Protein AF-A0A9E2Y616-F1 (afdb_monomer_lite)

Foldseek 3Di:
DLPAPCVPPPQADQPKDWDPQCVQAVVVLVVQLVVVVVVVDDSVRSLVVSVVDPGHARDPPTKIWGQDQPGQRHPPCGDDWTKMKDKHFLVCCPPNNVVVVAPPPPDQWHWPPPDPCPPHRTTIIIGGDQHGPVRDGIDDD

pLDDT: mean 90.79, std 7.8, range [63.28, 98.44]

Secondary structure (DSSP, 8-state):
--SSTTTT-TT-B---EE-HHHHHTHHHHHHHHHHHHHTT--HHHHHHHHHTS-PPPPPTT-EEEE--TT-B--TTT-----EEEEEEEGGGGGGGGGGGTTT-TT---EE--SS---S-SEEEEEEE-SB-TTSPBPPP-

Radius of gyration: 15.31 Å; chains: 1; bounding box: 39×31×43 Å

Sequence (141 aa):
PFDQVDFWSTKLRAPICYNAPASRTVLQYTLRRTQLALAGLSRTQILTRIRAMSLPTPEPGSMSYMLSKKQNLGEGAGSWMPHVMFHLPKSYGAGNGAIWGADLAGSPIVFDNTHHLVPEPQTILMVPVSKWSDGSPAPTM

Structure (mmCIF, N/CA/C/O backbone):
data_AF-A0A9E2Y616-F1
#
_entry.id   AF-A0A9E2Y616-F1
#
loop_
_atom_site.group_PDB
_atom_site.id
_atom_site.type_symbol
_atom_site.label_atom_id
_atom_site.label_alt_id
_atom_site.label_comp_id
_atom_site.label_asym_id
_atom_site.label_entity_id
_atom_site.label_seq_id
_atom_site.pdbx_PDB_ins_code
_atom_site.Cartn_x
_atom_site.Cartn_y
_atom_site.Cartn_z
_atom_site.occupancy
_atom_site.B_iso_or_equiv
_atom_site.auth_seq_id
_atom_site.auth_comp_id
_atom_site.auth_asym_id
_atom_site.auth_atom_id
_atom_site.pdbx_PDB_model_num
ATOM 1 N N . PRO A 1 1 ? -2.020 7.436 5.271 1.00 66.81 1 PRO A N 1
ATOM 2 C CA . PRO A 1 1 ? -3.210 6.748 5.846 1.00 66.81 1 PRO A CA 1
ATOM 3 C C . PRO A 1 1 ? -3.696 7.222 7.225 1.00 66.81 1 PRO A C 1
ATOM 5 O O . PRO A 1 1 ? -4.841 6.950 7.537 1.00 66.81 1 PRO A O 1
ATOM 8 N N . PHE A 1 2 ? -2.895 7.893 8.057 1.00 75.50 2 PHE A N 1
ATOM 9 C CA . PHE A 1 2 ? -3.378 8.627 9.256 1.00 75.50 2 PHE A CA 1
ATOM 10 C C . PHE A 1 2 ? -2.667 9.975 9.440 1.00 75.50 2 PHE A C 1
ATOM 12 O O . PHE A 1 2 ? -3.126 10.835 10.177 1.00 75.50 2 PHE A O 1
ATOM 19 N N . ASP A 1 3 ? -1.542 10.133 8.773 1.00 72.62 3 ASP A N 1
ATOM 20 C CA . ASP A 1 3 ? -0.716 11.312 8.542 1.00 72.62 3 ASP A CA 1
ATOM 21 C C . ASP A 1 3 ? -1.240 12.211 7.410 1.00 72.62 3 ASP A C 1
ATOM 23 O O . ASP A 1 3 ? -1.026 13.417 7.441 1.00 72.62 3 ASP A O 1
ATOM 27 N N . GLN A 1 4 ? -1.972 11.645 6.446 1.00 76.06 4 GLN A N 1
ATOM 28 C CA . GLN A 1 4 ? -2.565 12.398 5.339 1.00 76.06 4 GLN A CA 1
ATOM 29 C C . GLN A 1 4 ? -3.498 13.505 5.839 1.00 76.06 4 GLN A C 1
ATOM 31 O O . GLN A 1 4 ? -4.320 13.290 6.738 1.00 76.06 4 GLN A O 1
ATOM 36 N N . VAL A 1 5 ? -3.384 14.694 5.246 1.00 80.44 5 VAL A N 1
ATOM 37 C CA . VAL A 1 5 ? -4.218 15.860 5.581 1.00 80.44 5 VAL A CA 1
ATOM 38 C C . VAL A 1 5 ? -5.694 15.531 5.349 1.00 80.44 5 VAL A C 1
ATOM 40 O O . VAL A 1 5 ? -6.533 15.766 6.216 1.00 80.44 5 VAL A O 1
ATOM 43 N N . ASP A 1 6 ? -5.984 14.840 4.253 1.00 82.50 6 ASP A N 1
ATOM 44 C CA . ASP A 1 6 ? -7.309 14.457 3.781 1.00 82.50 6 ASP A CA 1
ATOM 45 C C . ASP A 1 6 ? -7.738 13.044 4.222 1.00 82.50 6 ASP A C 1
ATOM 47 O O . ASP A 1 6 ? -8.491 12.362 3.524 1.00 82.50 6 ASP A O 1
ATOM 51 N N . PHE A 1 7 ? -7.301 12.588 5.404 1.00 82.88 7 PHE A N 1
ATOM 52 C CA . PHE A 1 7 ? -7.756 11.314 5.981 1.00 82.88 7 PHE A CA 1
ATOM 53 C C . PHE A 1 7 ? -9.277 11.171 5.920 1.00 82.88 7 PHE A C 1
ATOM 55 O O . PHE A 1 7 ? -10.013 12.020 6.424 1.00 82.88 7 PHE A O 1
ATOM 62 N N . TRP A 1 8 ? -9.724 10.037 5.381 1.00 83.75 8 TRP A N 1
ATOM 63 C CA . TRP A 1 8 ? -11.139 9.703 5.224 1.00 83.75 8 TRP A CA 1
ATOM 64 C C . TRP A 1 8 ? -11.926 10.654 4.301 1.00 83.75 8 TRP A C 1
ATOM 66 O O . TRP A 1 8 ? -13.156 10.654 4.295 1.00 83.75 8 TRP A O 1
ATOM 76 N N . SER A 1 9 ? -11.233 11.429 3.465 1.00 86.12 9 SER A N 1
ATOM 77 C CA . SER A 1 9 ? -11.848 12.180 2.374 1.00 86.12 9 SER A CA 1
ATOM 78 C C . SER A 1 9 ? -12.384 11.237 1.300 1.00 86.12 9 SER A C 1
ATOM 80 O O . SER A 1 9 ? -11.660 10.399 0.765 1.00 86.12 9 SER A O 1
ATOM 82 N N . THR A 1 10 ? -13.642 11.430 0.901 1.00 85.31 10 THR A N 1
ATOM 83 C CA . THR A 1 10 ? -14.262 10.697 -0.218 1.00 85.31 10 THR A CA 1
ATOM 84 C C . THR A 1 10 ? -13.703 11.101 -1.585 1.00 85.31 10 THR A C 1
ATOM 86 O O . THR A 1 10 ? -13.993 10.451 -2.590 1.00 85.31 10 THR A O 1
ATOM 89 N N . LYS A 1 11 ? -12.892 12.168 -1.648 1.00 87.00 11 LYS A N 1
ATOM 90 C CA . LYS A 1 11 ? -12.195 12.582 -2.873 1.00 87.00 11 LYS A CA 1
ATOM 91 C C . LYS A 1 11 ? -11.025 11.655 -3.203 1.00 87.00 11 LYS A C 1
ATOM 93 O O . LYS A 1 11 ? -10.705 11.511 -4.387 1.00 87.00 11 LYS A O 1
ATOM 98 N N . LEU A 1 12 ? -10.406 11.041 -2.191 1.00 87.94 12 LEU A N 1
ATOM 99 C CA . LEU A 1 12 ? -9.340 10.062 -2.372 1.00 87.94 12 LEU A CA 1
ATOM 100 C C . LEU A 1 12 ? -9.931 8.791 -2.994 1.00 87.94 12 LEU A C 1
ATOM 102 O O . LEU A 1 12 ? -10.871 8.189 -2.482 1.00 87.94 12 LEU A O 1
ATOM 106 N N . ARG A 1 13 ? -9.376 8.393 -4.137 1.00 88.94 13 ARG A N 1
ATOM 107 C CA . ARG A 1 13 ? -9.781 7.244 -4.950 1.00 88.94 13 ARG A CA 1
ATOM 108 C C . ARG A 1 13 ? -8.537 6.467 -5.369 1.00 88.94 13 ARG A C 1
ATOM 110 O O . ARG A 1 13 ? -8.052 6.618 -6.491 1.00 88.94 13 ARG A O 1
ATOM 117 N N . ALA A 1 14 ? -8.025 5.643 -4.461 1.00 89.81 14 ALA A N 1
ATOM 118 C CA . ALA A 1 14 ? -6.941 4.710 -4.746 1.00 89.81 14 ALA A CA 1
ATOM 119 C C . ALA A 1 14 ? -7.523 3.416 -5.360 1.00 89.81 14 ALA A C 1
ATOM 121 O O . ALA A 1 14 ? -8.283 2.720 -4.682 1.00 89.81 14 ALA A O 1
ATOM 122 N N . PRO A 1 15 ? -7.225 3.076 -6.630 1.00 93.69 15 PRO A N 1
ATOM 123 C CA . PRO A 1 15 ? -7.809 1.926 -7.328 1.00 93.69 15 PRO A CA 1
ATOM 124 C C . PRO A 1 15 ? -7.087 0.617 -6.963 1.00 93.69 15 PRO A C 1
ATOM 126 O O . PRO A 1 15 ? -6.582 -0.088 -7.838 1.00 93.69 15 PRO A O 1
ATOM 129 N N . ILE A 1 16 ? -6.983 0.328 -5.665 1.00 94.69 16 ILE A N 1
ATOM 130 C CA . ILE A 1 16 ? -6.193 -0.794 -5.154 1.00 94.69 16 ILE A CA 1
ATOM 131 C C . ILE A 1 16 ? -6.917 -2.110 -5.407 1.00 94.69 16 ILE A C 1
ATOM 133 O O . ILE A 1 16 ? -8.026 -2.325 -4.920 1.00 94.69 16 ILE A O 1
ATOM 137 N N . CYS A 1 17 ? -6.251 -3.014 -6.116 1.00 96.81 17 CYS A N 1
ATOM 138 C CA . CYS A 1 17 ? -6.696 -4.388 -6.299 1.00 96.81 17 CYS A CA 1
ATOM 139 C C . CYS A 1 17 ? -5.738 -5.327 -5.565 1.00 96.81 17 CYS A C 1
ATOM 141 O O . CYS A 1 17 ? -4.550 -5.366 -5.880 1.00 96.81 17 CYS A O 1
ATOM 143 N N . TYR A 1 18 ? -6.243 -6.075 -4.585 1.00 98.19 18 TYR A N 1
ATOM 144 C CA . TYR A 1 18 ? -5.446 -6.995 -3.771 1.00 98.19 18 TYR A CA 1
ATOM 145 C C . TYR A 1 18 ? -5.474 -8.413 -4.342 1.00 98.19 18 TYR A C 1
ATOM 147 O O . TYR A 1 18 ? -6.515 -8.890 -4.793 1.00 98.19 18 TYR A O 1
ATOM 155 N N . ASN A 1 19 ? -4.347 -9.124 -4.266 1.00 98.44 19 ASN A N 1
ATOM 156 C CA . ASN A 1 19 ? -4.340 -10.569 -4.481 1.00 98.44 19 ASN A CA 1
ATOM 157 C C . ASN A 1 19 ? -4.881 -11.322 -3.245 1.00 98.44 19 ASN A C 1
ATOM 159 O O . ASN A 1 19 ? -5.225 -10.716 -2.226 1.00 98.44 19 ASN A O 1
ATOM 163 N N . ALA A 1 20 ? -4.982 -12.652 -3.323 1.00 98.44 20 ALA A N 1
ATOM 164 C CA . ALA A 1 20 ? -5.597 -13.447 -2.257 1.00 98.44 20 ALA A CA 1
ATOM 165 C C . ALA A 1 20 ? -4.871 -13.341 -0.891 1.00 98.44 20 ALA A C 1
ATOM 167 O O . ALA A 1 20 ? -5.557 -13.059 0.096 1.00 98.44 20 ALA A O 1
ATOM 168 N N . PRO A 1 21 ? -3.529 -13.482 -0.794 1.00 98.38 21 PRO A N 1
ATOM 169 C CA . PRO A 1 21 ? -2.809 -13.262 0.466 1.00 98.38 21 PRO A CA 1
ATOM 170 C C . PRO A 1 21 ? -3.011 -11.855 1.047 1.00 98.38 21 PRO A C 1
ATOM 172 O O . PRO A 1 21 ? -3.339 -11.703 2.227 1.00 98.38 21 PRO A O 1
ATOM 175 N N . ALA A 1 22 ? -2.920 -10.814 0.212 1.00 98.12 22 ALA A N 1
ATOM 176 C CA . ALA A 1 22 ? -3.104 -9.441 0.676 1.00 98.12 22 ALA A CA 1
ATOM 177 C C . ALA A 1 22 ? -4.560 -9.144 1.079 1.00 98.12 22 ALA A C 1
ATOM 179 O O . ALA A 1 22 ? -4.801 -8.354 1.987 1.00 98.12 22 ALA A O 1
ATOM 180 N N . SER A 1 23 ? -5.545 -9.808 0.473 1.00 97.88 23 SER A N 1
ATOM 181 C CA . SER A 1 23 ? -6.958 -9.662 0.854 1.00 97.88 23 SER A CA 1
ATOM 182 C C . SER A 1 23 ? -7.251 -10.235 2.246 1.00 97.88 23 SER A C 1
ATOM 184 O O . SER A 1 23 ? -8.038 -9.669 3.010 1.00 97.88 23 SER A O 1
ATOM 186 N N . ARG A 1 24 ? -6.597 -11.344 2.613 1.00 97.31 24 ARG A N 1
ATOM 187 C CA . ARG A 1 24 ? -6.729 -11.941 3.952 1.00 97.31 24 ARG A CA 1
ATOM 188 C C . ARG A 1 24 ? -5.996 -11.155 5.030 1.00 97.31 24 ARG A C 1
ATOM 190 O O . ARG A 1 24 ? -6.427 -11.180 6.179 1.00 97.31 24 ARG A O 1
ATOM 197 N N . THR A 1 25 ? -4.929 -10.448 4.663 1.00 97.00 25 THR A N 1
ATOM 198 C CA . THR A 1 25 ? -4.038 -9.796 5.630 1.00 97.00 25 THR A CA 1
ATOM 199 C C . THR A 1 25 ? -4.084 -8.269 5.571 1.00 97.00 25 THR A C 1
ATOM 201 O O . THR A 1 25 ? -4.604 -7.618 6.474 1.00 97.00 25 THR A O 1
ATOM 204 N N . VAL A 1 26 ? -3.602 -7.683 4.479 1.00 95.81 26 VAL A N 1
ATOM 205 C CA . VAL A 1 26 ? -3.452 -6.233 4.282 1.00 95.81 26 VAL A CA 1
ATOM 206 C C . VAL A 1 26 ? -4.799 -5.508 4.223 1.00 95.81 26 VAL A C 1
ATOM 208 O O . VAL A 1 26 ? -5.002 -4.519 4.930 1.00 95.81 26 VAL A O 1
ATOM 211 N N . LEU A 1 27 ? -5.746 -6.008 3.422 1.00 95.69 27 LEU A N 1
ATOM 212 C CA . LEU A 1 27 ? -7.063 -5.383 3.231 1.00 95.69 27 LEU A CA 1
ATOM 213 C C . LEU A 1 27 ? -7.838 -5.241 4.552 1.00 95.69 27 LEU A C 1
ATOM 215 O O . LEU A 1 27 ? -8.626 -4.305 4.708 1.00 95.69 27 LEU A O 1
ATOM 219 N N . GLN A 1 28 ? -7.585 -6.119 5.527 1.00 95.75 28 GLN A N 1
ATOM 220 C CA . GLN A 1 28 ? -8.263 -6.089 6.822 1.00 95.75 28 GLN A CA 1
ATOM 221 C C . GLN A 1 28 ? -8.057 -4.756 7.549 1.00 95.75 28 GLN A C 1
ATOM 223 O O . GLN A 1 28 ? -9.006 -4.241 8.138 1.00 95.75 28 GLN A O 1
ATOM 228 N N . TYR A 1 29 ? -6.877 -4.134 7.448 1.00 94.31 29 TYR A N 1
ATOM 229 C CA . TYR A 1 29 ? -6.632 -2.813 8.041 1.00 94.31 29 TYR A CA 1
ATOM 230 C C . TYR A 1 29 ? -7.530 -1.738 7.431 1.00 94.31 29 TYR A C 1
ATOM 232 O O . TYR A 1 29 ? -8.146 -0.958 8.159 1.00 94.31 29 TYR A O 1
ATOM 240 N N . THR A 1 30 ? -7.656 -1.716 6.103 1.00 91.44 30 THR A N 1
ATOM 241 C CA . THR A 1 30 ? -8.545 -0.781 5.404 1.00 91.44 30 THR A CA 1
ATOM 242 C C . THR A 1 30 ? -9.995 -1.002 5.820 1.00 91.44 30 THR A C 1
ATOM 244 O O . THR A 1 30 ? -10.640 -0.050 6.251 1.00 91.44 30 THR A O 1
ATOM 247 N N . LEU A 1 31 ? -10.477 -2.249 5.817 1.00 94.56 31 LEU A N 1
ATOM 248 C CA . LEU A 1 31 ? -11.851 -2.567 6.215 1.00 94.56 31 LEU A CA 1
ATOM 249 C C . LEU A 1 31 ? -12.156 -2.156 7.661 1.00 94.56 31 LEU A C 1
ATOM 251 O O . LEU A 1 31 ? -13.197 -1.549 7.914 1.00 94.56 31 LEU A O 1
ATOM 255 N N . ARG A 1 32 ? -11.255 -2.428 8.616 1.00 95.44 32 ARG A N 1
ATOM 256 C CA . ARG A 1 32 ? -11.463 -2.035 10.020 1.00 95.44 32 ARG A CA 1
ATOM 257 C C . ARG A 1 32 ? -11.452 -0.524 10.208 1.00 95.44 32 ARG A C 1
ATOM 259 O O . ARG A 1 32 ? -12.311 -0.007 10.917 1.00 95.44 32 ARG A O 1
ATOM 266 N N . ARG A 1 33 ? -10.536 0.199 9.556 1.00 92.75 33 ARG A N 1
ATOM 267 C CA . ARG A 1 33 ? -10.538 1.672 9.594 1.00 92.75 33 ARG A CA 1
ATOM 268 C C . ARG A 1 33 ? -11.824 2.241 9.021 1.00 92.75 33 ARG A C 1
ATOM 270 O O . ARG A 1 33 ? -12.424 3.098 9.657 1.00 92.75 33 ARG A O 1
ATOM 277 N N . THR A 1 34 ? -12.263 1.725 7.876 1.00 91.94 34 THR A N 1
ATOM 278 C CA . THR A 1 34 ? -13.521 2.120 7.239 1.00 91.94 34 THR A CA 1
ATOM 279 C C . THR A 1 34 ? -14.712 1.890 8.160 1.00 91.94 34 THR A C 1
ATOM 281 O O . THR A 1 34 ? -15.502 2.805 8.352 1.00 91.94 34 THR A O 1
ATOM 284 N N . GLN A 1 35 ? -14.820 0.716 8.788 1.00 95.69 35 GLN A N 1
ATOM 285 C CA . GLN A 1 35 ? -15.899 0.422 9.739 1.00 95.69 35 GLN A CA 1
ATOM 286 C C . GLN A 1 35 ? -15.933 1.424 10.900 1.00 95.69 35 GLN A C 1
ATOM 288 O O . GLN A 1 35 ? -16.992 1.953 11.226 1.00 95.69 35 GLN A O 1
ATOM 293 N N . LEU A 1 36 ? -14.779 1.717 11.505 1.00 95.88 36 LEU A N 1
ATOM 294 C CA . LEU A 1 36 ? -14.695 2.650 12.631 1.00 95.88 36 LEU A CA 1
ATOM 295 C C . LEU A 1 36 ? -14.982 4.099 12.207 1.00 95.88 36 LEU A C 1
ATOM 297 O O . LEU A 1 36 ? -15.647 4.828 12.938 1.00 95.88 36 LEU A O 1
ATOM 301 N N . ALA A 1 37 ? -14.518 4.508 11.026 1.00 93.38 37 ALA A N 1
ATOM 302 C CA . ALA A 1 37 ? -14.782 5.837 10.488 1.00 93.38 37 ALA A CA 1
ATOM 303 C C . ALA A 1 37 ? -16.267 6.029 10.141 1.00 93.38 37 ALA A C 1
ATOM 305 O O . ALA A 1 37 ? -16.847 7.060 10.471 1.00 93.38 37 ALA A O 1
ATOM 306 N N . LEU A 1 38 ? -16.911 5.014 9.553 1.00 94.38 38 LEU A N 1
ATOM 307 C CA . LEU A 1 38 ? -18.359 5.007 9.311 1.00 94.38 38 LEU A CA 1
ATOM 308 C C . LEU A 1 38 ? -19.174 5.004 10.612 1.00 94.38 38 LEU A C 1
ATOM 310 O O . LEU A 1 38 ? -20.281 5.530 10.633 1.00 94.38 38 LEU A O 1
ATOM 314 N N . ALA A 1 39 ? -18.621 4.471 11.703 1.00 96.56 39 ALA A N 1
ATOM 315 C CA . ALA A 1 39 ? -19.208 4.563 13.039 1.00 96.56 39 ALA A CA 1
ATOM 316 C C . ALA A 1 39 ? -18.992 5.935 13.719 1.00 96.56 39 ALA A C 1
ATOM 318 O O . ALA A 1 39 ? -19.362 6.107 14.879 1.00 96.56 39 ALA A O 1
ATOM 319 N N . GLY A 1 40 ? -18.395 6.912 13.025 1.00 94.69 40 GLY A N 1
ATOM 320 C CA . GLY A 1 40 ? -18.237 8.287 13.508 1.00 94.69 40 GLY A CA 1
ATOM 321 C C . GLY A 1 40 ? -17.063 8.505 14.464 1.00 94.69 40 GLY A C 1
ATOM 322 O O . GLY A 1 40 ? -16.982 9.556 15.099 1.00 94.69 40 GLY A O 1
ATOM 323 N N . LEU A 1 41 ? -16.145 7.541 14.593 1.00 96.19 41 LEU A N 1
ATOM 324 C CA . LEU A 1 41 ? -14.971 7.709 15.448 1.00 96.19 41 LEU A CA 1
ATOM 325 C C . LEU A 1 41 ? -13.995 8.722 14.839 1.00 96.19 41 LEU A C 1
ATOM 327 O O . LEU A 1 41 ? -13.744 8.741 13.634 1.00 96.19 41 LEU A O 1
ATOM 331 N N . SER A 1 42 ? -13.370 9.522 15.701 1.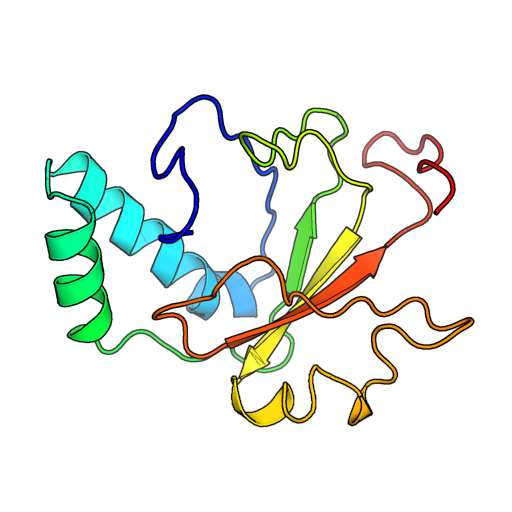00 93.25 42 SER A N 1
ATOM 332 C CA . SER A 1 42 ? -12.296 10.435 15.303 1.00 93.25 42 SER A CA 1
ATOM 333 C C . SER A 1 42 ? -11.033 9.681 14.869 1.00 93.2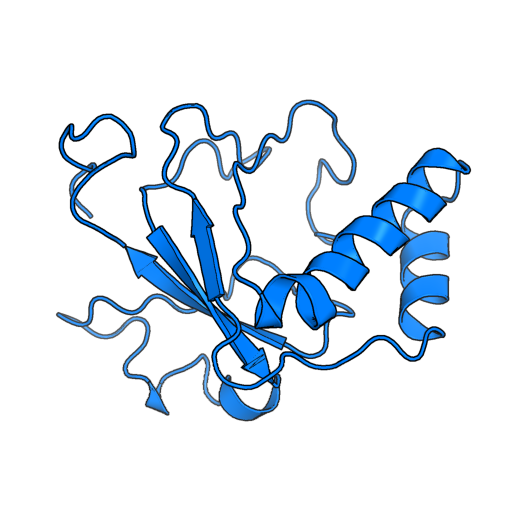5 42 SER A C 1
ATOM 335 O O . SER A 1 42 ? -10.781 8.551 15.296 1.00 93.25 42 SER A O 1
ATOM 337 N N . ARG A 1 43 ? -10.170 10.340 14.083 1.00 91.19 43 ARG A N 1
ATOM 338 C CA . ARG A 1 43 ? -8.876 9.799 13.619 1.00 91.19 43 ARG A CA 1
ATOM 339 C C . ARG A 1 43 ? -8.059 9.166 14.758 1.00 91.19 43 ARG A C 1
ATOM 341 O O . ARG A 1 43 ? -7.571 8.045 14.613 1.00 91.19 43 ARG A O 1
ATOM 348 N N . THR A 1 44 ? -7.956 9.846 15.901 1.00 93.06 44 THR A N 1
ATOM 349 C CA . THR A 1 44 ? -7.215 9.362 17.079 1.00 93.06 44 THR A CA 1
ATOM 350 C C . THR A 1 44 ? -7.866 8.128 17.702 1.00 93.06 44 THR A C 1
ATOM 352 O O . THR A 1 44 ? -7.168 7.171 18.034 1.00 93.06 44 THR A O 1
ATOM 355 N N . GLN A 1 45 ? -9.198 8.100 17.821 1.00 95.50 45 GLN A N 1
ATOM 356 C CA . GLN A 1 45 ? -9.919 6.929 18.335 1.00 95.50 45 GLN A CA 1
ATOM 357 C C . GLN A 1 45 ? -9.741 5.712 17.422 1.00 95.50 45 GLN A C 1
ATOM 359 O O . GLN A 1 45 ? -9.496 4.611 17.917 1.00 95.50 45 GLN A O 1
ATOM 364 N N . ILE A 1 46 ? -9.801 5.907 16.099 1.00 94.56 46 ILE A N 1
ATOM 365 C CA . ILE A 1 46 ? -9.553 4.843 15.118 1.00 94.56 46 ILE A CA 1
ATOM 366 C C . ILE A 1 46 ? -8.131 4.300 15.289 1.00 94.56 46 ILE A C 1
ATOM 368 O O . ILE A 1 46 ? -7.963 3.091 15.428 1.00 94.56 46 ILE A O 1
ATOM 372 N N . LEU A 1 47 ? -7.113 5.169 15.331 1.00 93.12 47 LEU A N 1
ATOM 373 C CA . LEU A 1 47 ? -5.717 4.753 15.499 1.00 93.12 47 LEU A CA 1
ATOM 374 C C . LEU A 1 47 ? -5.521 3.923 16.775 1.00 93.12 47 LEU A C 1
ATOM 376 O O . LEU A 1 47 ? -4.939 2.838 16.723 1.00 93.12 47 LEU A O 1
ATOM 380 N N . THR A 1 48 ? -6.040 4.404 17.907 1.00 95.25 48 THR A N 1
ATOM 381 C CA . THR A 1 48 ? -5.987 3.687 19.188 1.00 95.25 48 THR A CA 1
ATOM 382 C C . THR A 1 48 ? -6.659 2.323 19.086 1.00 95.25 48 THR A C 1
ATOM 384 O O . THR A 1 48 ? -6.097 1.322 19.531 1.00 95.25 48 THR A O 1
ATOM 387 N N . ARG A 1 49 ? -7.839 2.246 18.459 1.00 96.00 49 ARG A N 1
ATOM 388 C CA . ARG A 1 49 ? -8.581 0.988 18.361 1.00 96.00 49 ARG A CA 1
ATOM 389 C C . ARG A 1 49 ? -7.893 -0.017 17.447 1.00 96.00 49 ARG A C 1
ATOM 391 O O . ARG A 1 49 ? -7.821 -1.177 17.829 1.00 96.00 49 ARG A O 1
ATOM 398 N N . ILE A 1 50 ? -7.363 0.413 16.299 1.00 95.06 50 ILE A N 1
ATOM 399 C CA . ILE A 1 50 ? -6.618 -0.462 15.382 1.00 95.06 50 ILE A CA 1
ATOM 400 C C . ILE A 1 50 ? -5.347 -0.991 16.056 1.00 95.06 50 ILE A C 1
ATOM 402 O O . ILE A 1 50 ? -5.073 -2.180 15.947 1.00 95.06 50 ILE A O 1
ATOM 406 N N . ARG A 1 51 ? -4.601 -0.159 16.801 1.00 93.88 51 ARG A N 1
ATOM 407 C CA . ARG A 1 51 ? -3.415 -0.610 17.562 1.00 93.88 51 ARG A CA 1
ATOM 408 C C . ARG A 1 51 ? -3.739 -1.691 18.593 1.00 93.88 51 ARG A C 1
ATOM 410 O O . ARG A 1 51 ? -2.910 -2.554 18.844 1.00 93.88 51 ARG A O 1
ATOM 417 N N . ALA A 1 52 ? -4.928 -1.630 19.187 1.00 95.50 52 ALA A N 1
ATOM 418 C CA . ALA A 1 52 ? -5.396 -2.618 20.152 1.00 95.50 52 ALA A CA 1
ATOM 419 C C . ALA A 1 52 ? -5.975 -3.890 19.498 1.00 95.50 52 ALA A C 1
ATOM 421 O O . ALA A 1 52 ? -6.304 -4.837 20.210 1.00 95.50 52 ALA A O 1
ATOM 422 N N . MET A 1 53 ? -6.152 -3.924 18.172 1.00 94.69 53 MET A N 1
ATOM 423 C CA . MET A 1 53 ? -6.608 -5.118 17.458 1.00 94.69 53 MET A CA 1
ATOM 424 C C . MET A 1 53 ? -5.424 -6.016 17.092 1.00 94.69 53 MET A C 1
ATOM 426 O O . MET A 1 53 ? -4.407 -5.549 16.587 1.00 94.69 53 MET A O 1
ATOM 430 N N . SER A 1 54 ? -5.603 -7.327 17.233 1.00 91.50 54 SER A N 1
ATOM 431 C CA . SER A 1 54 ? -4.670 -8.337 16.718 1.00 91.50 54 SER A CA 1
ATOM 432 C C . SER A 1 54 ? -4.897 -8.577 15.221 1.00 91.50 54 SER A C 1
ATOM 434 O O . SER A 1 54 ? -5.378 -9.632 14.814 1.00 91.50 54 SER A O 1
ATOM 436 N N . LEU A 1 55 ? -4.625 -7.561 14.398 1.00 94.31 55 LEU A N 1
ATOM 437 C CA . LEU A 1 55 ? -4.706 -7.681 12.941 1.00 94.31 55 LEU A CA 1
ATOM 438 C C . LEU A 1 55 ? -3.475 -8.411 12.366 1.00 94.31 55 LEU A C 1
ATOM 440 O O . LEU A 1 55 ? -2.388 -8.327 12.941 1.00 94.31 55 LEU A O 1
ATOM 444 N N . PRO A 1 56 ? -3.644 -9.153 11.256 1.00 94.88 56 PRO A N 1
ATOM 445 C CA . PRO A 1 56 ? -2.605 -10.023 10.711 1.00 94.88 56 PRO A CA 1
ATOM 446 C C . PRO A 1 56 ? -1.449 -9.249 10.066 1.00 94.88 56 PRO A C 1
ATOM 448 O O . PRO A 1 56 ? -1.645 -8.224 9.420 1.00 94.88 56 PRO A O 1
ATOM 451 N N . THR A 1 57 ? -0.236 -9.792 10.152 1.00 94.94 57 THR A N 1
ATOM 452 C CA . THR A 1 57 ? 0.892 -9.344 9.322 1.00 94.94 57 THR A CA 1
ATOM 453 C C . THR A 1 57 ? 0.711 -9.792 7.869 1.00 94.94 57 THR A C 1
ATOM 455 O O . THR A 1 57 ? 0.036 -10.799 7.645 1.00 94.94 57 THR A O 1
ATOM 458 N N . PRO A 1 58 ? 1.325 -9.113 6.879 1.00 96.50 58 PRO A N 1
ATOM 459 C CA . PRO A 1 58 ? 1.285 -9.572 5.492 1.00 96.50 58 PRO A CA 1
ATOM 460 C C . PRO A 1 58 ? 1.740 -11.030 5.352 1.00 96.50 58 PRO A C 1
ATOM 462 O O . PRO A 1 58 ? 2.795 -11.414 5.860 1.00 96.50 58 PRO A O 1
ATOM 465 N N . GLU A 1 59 ? 0.939 -11.836 4.657 1.00 96.94 59 GLU A N 1
ATOM 466 C CA . GLU A 1 59 ? 1.297 -13.205 4.271 1.00 96.94 59 GLU A CA 1
ATOM 467 C C . GLU A 1 59 ? 2.373 -13.186 3.167 1.00 96.94 59 GLU A C 1
ATOM 469 O O . GLU A 1 59 ? 2.404 -12.241 2.365 1.00 96.94 59 GLU A O 1
ATOM 474 N N . PRO A 1 60 ? 3.216 -14.230 3.046 1.00 96.31 60 PRO A N 1
ATOM 475 C CA . PRO A 1 60 ? 4.119 -14.375 1.909 1.00 96.31 60 PRO A CA 1
ATOM 476 C C . PRO A 1 60 ? 3.387 -14.227 0.568 1.00 96.31 60 PRO A C 1
ATOM 478 O O . PRO A 1 60 ? 2.323 -14.805 0.351 1.00 96.31 60 PRO A O 1
ATOM 481 N N . GLY A 1 61 ? 3.959 -13.428 -0.336 1.00 96.38 61 GLY A N 1
ATOM 482 C CA . GLY A 1 61 ? 3.359 -13.147 -1.642 1.00 96.38 61 GLY A CA 1
ATOM 483 C C . GLY A 1 61 ? 2.195 -12.151 -1.615 1.00 96.38 61 GLY A C 1
ATOM 484 O O . GLY A 1 61 ? 1.489 -12.032 -2.616 1.00 96.38 61 GLY A O 1
ATOM 485 N N . SER A 1 62 ? 1.967 -11.430 -0.512 1.00 98.25 62 SER A N 1
ATOM 486 C CA . SER A 1 62 ? 0.974 -10.349 -0.462 1.00 98.25 62 SER A CA 1
ATOM 487 C C . SER A 1 62 ? 1.325 -9.233 -1.441 1.00 98.25 62 SER A C 1
ATOM 489 O O . SER A 1 62 ? 2.348 -8.563 -1.310 1.00 98.25 62 SER A O 1
ATOM 491 N N . MET A 1 63 ? 0.449 -9.023 -2.422 1.00 98.31 63 MET A N 1
ATOM 492 C CA . MET A 1 63 ? 0.609 -8.012 -3.460 1.00 98.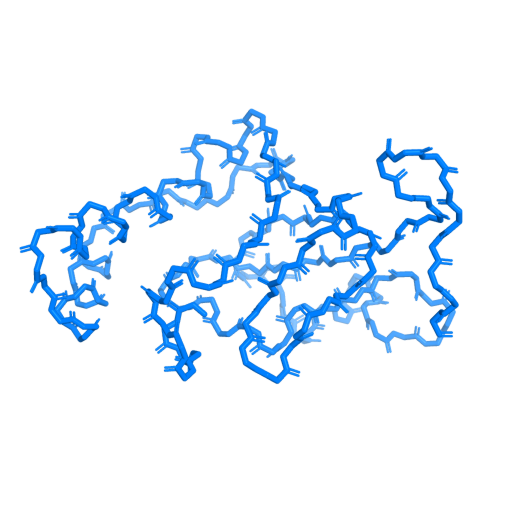31 63 MET A CA 1
ATOM 493 C C . MET A 1 63 ? -0.691 -7.252 -3.689 1.00 98.31 63 MET A C 1
ATOM 495 O O . MET A 1 63 ? -1.794 -7.786 -3.531 1.00 98.31 63 MET A O 1
ATOM 499 N N . SER A 1 64 ? -0.556 -6.014 -4.136 1.00 97.88 64 SER A N 1
ATOM 500 C CA . SER A 1 64 ? -1.649 -5.268 -4.740 1.00 97.88 64 SER A CA 1
ATOM 501 C C . SER A 1 64 ? -1.168 -4.484 -5.951 1.00 97.88 64 SER A C 1
ATOM 503 O O . SER A 1 64 ? 0.025 -4.425 -6.230 1.00 97.88 64 SER A O 1
ATOM 505 N N . TYR A 1 65 ? -2.090 -3.918 -6.715 1.00 97.19 65 TYR A N 1
ATOM 506 C CA . TYR A 1 65 ? -1.752 -3.066 -7.847 1.00 97.19 65 TYR A CA 1
ATOM 507 C C . TYR A 1 65 ? -2.726 -1.902 -7.973 1.00 97.19 65 TYR A C 1
ATOM 509 O O . TYR A 1 65 ? -3.899 -2.010 -7.606 1.00 97.19 65 TYR A O 1
ATOM 517 N N . MET A 1 66 ? -2.232 -0.801 -8.534 1.00 96.19 66 MET A N 1
ATOM 518 C CA . MET A 1 66 ? -3.021 0.363 -8.925 1.00 96.19 66 MET A CA 1
ATOM 519 C C . MET A 1 66 ? -2.704 0.690 -10.381 1.00 96.19 66 MET A C 1
ATOM 521 O O . MET A 1 66 ? -1.660 1.252 -10.691 1.00 96.19 66 MET A O 1
ATOM 525 N N . LEU A 1 67 ? -3.606 0.311 -11.290 1.00 95.94 67 LEU A N 1
ATOM 526 C CA . LEU A 1 67 ? -3.390 0.426 -12.742 1.00 95.94 67 LEU A CA 1
ATOM 527 C C . LEU A 1 67 ? -4.372 1.385 -13.431 1.00 95.94 67 LEU A C 1
ATOM 529 O O . LEU A 1 67 ? -4.382 1.492 -14.658 1.00 95.94 67 LEU A O 1
ATOM 533 N N . SER A 1 68 ? -5.244 2.064 -12.683 1.00 94.25 68 SER A N 1
ATOM 534 C CA . SER A 1 68 ? -6.210 3.003 -13.262 1.00 94.25 68 SER A CA 1
ATOM 535 C C . SER A 1 68 ? -5.644 4.418 -13.310 1.00 94.25 68 SER A C 1
ATOM 537 O O . SER A 1 68 ? -5.261 4.974 -12.284 1.00 94.25 68 SER A O 1
ATOM 539 N N . LYS A 1 69 ? -5.706 5.045 -14.490 1.00 91.69 69 LYS A N 1
ATOM 540 C CA . LYS A 1 69 ? -5.391 6.473 -14.686 1.00 91.69 69 LYS A CA 1
ATOM 541 C C . LYS A 1 69 ? -6.288 7.409 -13.889 1.00 91.69 69 LYS A C 1
ATOM 543 O O . LYS A 1 69 ? -5.939 8.557 -13.660 1.00 91.69 69 LYS A O 1
ATOM 548 N N . LYS A 1 70 ? -7.472 6.935 -13.495 1.00 90.88 70 LYS A N 1
ATOM 549 C CA . LYS A 1 70 ? -8.448 7.726 -12.735 1.00 90.88 70 LYS A CA 1
ATOM 550 C C . LYS A 1 70 ? -8.117 7.779 -11.240 1.00 90.88 70 LYS A C 1
ATOM 552 O O . LYS A 1 70 ? -8.974 8.182 -10.453 1.00 90.88 70 LYS A O 1
ATOM 557 N N . GLN A 1 71 ? -6.921 7.335 -10.846 1.00 90.62 71 GLN A N 1
ATOM 558 C CA . GLN A 1 71 ? -6.475 7.404 -9.466 1.00 90.62 71 GLN A CA 1
ATOM 559 C C . GLN A 1 71 ? -6.427 8.846 -8.965 1.00 90.62 71 GLN A C 1
ATOM 561 O O . GLN A 1 71 ? -5.989 9.755 -9.668 1.00 90.62 71 GLN A O 1
ATOM 566 N N . ASN A 1 72 ? -6.864 9.026 -7.726 1.00 89.94 72 ASN A N 1
ATOM 567 C CA . ASN A 1 72 ? -6.643 10.237 -6.956 1.00 89.94 72 ASN A CA 1
ATOM 568 C C . ASN A 1 72 ? -6.115 9.812 -5.589 1.00 89.94 72 ASN A C 1
ATOM 570 O O . ASN A 1 72 ? -6.881 9.310 -4.771 1.00 89.94 72 ASN A O 1
ATOM 574 N N . LEU A 1 73 ? -4.819 9.962 -5.360 1.00 87.19 73 LEU A N 1
ATOM 575 C CA . LEU A 1 73 ? -4.141 9.489 -4.154 1.00 87.19 73 LEU A CA 1
ATOM 576 C C . LEU A 1 73 ? -4.185 10.504 -3.002 1.00 87.19 73 LEU A C 1
ATOM 578 O O . LEU A 1 73 ? -3.586 10.261 -1.958 1.00 87.19 73 LEU A O 1
ATOM 582 N N . GLY A 1 74 ? -4.941 11.590 -3.175 1.00 82.75 74 GLY A N 1
ATOM 583 C CA . GLY A 1 74 ? -5.188 12.597 -2.150 1.00 82.75 74 GLY A CA 1
ATOM 584 C C . GLY A 1 74 ? -4.482 13.920 -2.422 1.00 82.75 74 GLY A C 1
ATOM 585 O O . GLY A 1 74 ? -3.821 14.110 -3.451 1.00 82.75 74 GLY A O 1
ATOM 586 N N . GLU A 1 75 ? -4.663 14.858 -1.498 1.00 78.31 75 GLU A N 1
ATOM 587 C CA . GLU A 1 75 ? -4.051 16.187 -1.575 1.00 78.31 75 GLU A CA 1
ATOM 588 C C . GLU A 1 75 ? -2.516 16.094 -1.597 1.00 78.31 75 GLU A C 1
ATOM 590 O O . GLU A 1 75 ? -1.902 15.398 -0.792 1.00 78.31 75 GLU A O 1
ATOM 595 N N . GLY A 1 76 ? -1.886 16.772 -2.562 1.00 68.81 76 GLY A N 1
ATOM 596 C CA . GLY A 1 76 ? -0.432 16.758 -2.769 1.00 68.81 76 GLY A CA 1
ATOM 597 C C . GLY A 1 76 ? 0.112 15.543 -3.534 1.00 68.81 76 GLY A C 1
ATOM 598 O O . GLY A 1 76 ? 1.125 15.682 -4.211 1.00 68.81 76 GLY A O 1
ATOM 599 N N . ALA A 1 77 ? -0.569 14.391 -3.502 1.00 71.50 77 ALA A N 1
ATOM 600 C CA . ALA A 1 77 ? -0.140 13.174 -4.206 1.00 71.50 77 ALA A CA 1
ATOM 601 C C . ALA A 1 77 ? -0.723 13.045 -5.629 1.00 71.50 77 ALA A C 1
ATOM 603 O O . ALA A 1 77 ? -0.070 12.503 -6.519 1.00 71.50 77 ALA A O 1
ATOM 604 N N . GLY A 1 78 ? -1.942 13.550 -5.865 1.00 74.25 78 GLY A N 1
ATOM 605 C CA . GLY A 1 78 ? -2.562 13.575 -7.195 1.00 74.25 78 GLY A CA 1
ATOM 606 C C . GLY A 1 78 ? -2.701 12.186 -7.833 1.00 74.25 78 GLY A C 1
ATOM 607 O O . GLY A 1 78 ? -3.128 11.230 -7.185 1.00 74.25 78 GLY A O 1
ATOM 608 N N . SER A 1 79 ? -2.371 12.070 -9.120 1.00 82.50 79 SER A N 1
ATOM 609 C CA . SER A 1 79 ? -2.220 10.775 -9.786 1.00 82.50 79 SER A CA 1
ATOM 610 C C . SER A 1 79 ? -0.743 10.419 -9.879 1.00 82.50 79 SER A C 1
ATOM 612 O O . SER A 1 79 ? 0.038 11.203 -10.409 1.00 82.50 79 SER A O 1
ATOM 614 N N . TRP A 1 80 ? -0.372 9.222 -9.425 1.00 88.69 80 TRP A N 1
ATOM 615 C CA . TRP A 1 80 ? 0.963 8.683 -9.678 1.00 88.69 80 TRP A CA 1
ATOM 616 C C .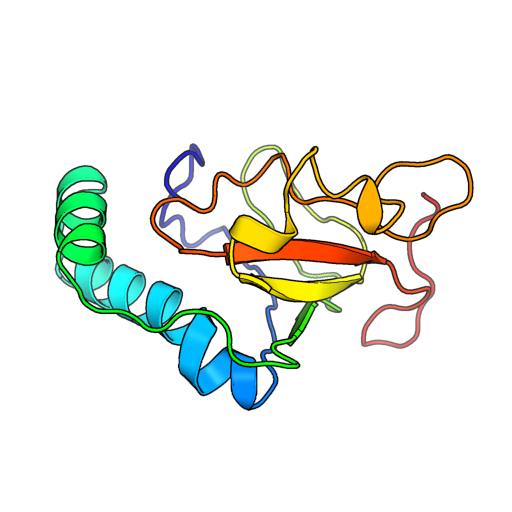 TRP A 1 80 ? 0.991 7.886 -10.995 1.00 88.69 80 TRP A C 1
ATOM 618 O O . TRP A 1 80 ? 0.167 8.124 -11.877 1.00 88.69 80 TRP A O 1
ATOM 628 N N . MET A 1 81 ? 1.893 6.922 -11.140 1.00 92.00 81 MET A N 1
ATOM 629 C CA . MET A 1 81 ? 2.003 6.031 -12.300 1.00 92.00 81 MET A CA 1
ATOM 630 C C . MET A 1 81 ? 1.409 4.635 -12.009 1.00 92.00 81 MET A C 1
ATOM 632 O O . MET A 1 81 ? 1.104 4.350 -10.846 1.00 92.00 81 MET A O 1
ATOM 636 N N . PRO A 1 82 ? 1.186 3.759 -13.011 1.00 95.62 82 PRO A N 1
ATOM 637 C CA . PRO A 1 82 ? 0.688 2.417 -12.745 1.00 95.62 82 PRO A CA 1
ATOM 638 C C . PRO A 1 82 ? 1.793 1.579 -12.104 1.00 95.62 82 PRO A C 1
ATOM 640 O O . PRO A 1 82 ? 2.937 1.602 -12.556 1.00 95.62 82 PRO A O 1
ATOM 643 N N . HIS A 1 83 ? 1.463 0.841 -11.051 1.00 96.19 83 HIS A N 1
ATOM 644 C CA . HIS A 1 83 ? 2.464 0.118 -10.269 1.00 96.19 83 HIS A CA 1
ATOM 645 C C . HIS A 1 83 ? 1.873 -1.098 -9.552 1.00 96.19 83 HIS A C 1
ATOM 647 O O . HIS A 1 83 ? 0.665 -1.193 -9.303 1.00 96.19 83 HIS A O 1
ATOM 653 N N . VAL A 1 84 ? 2.765 -2.024 -9.210 1.00 97.50 84 VAL A N 1
ATOM 654 C CA . VAL A 1 84 ? 2.521 -3.146 -8.302 1.00 97.50 84 VAL A CA 1
ATOM 655 C C . VAL A 1 84 ? 3.139 -2.809 -6.949 1.00 97.50 84 VAL A C 1
ATOM 657 O O . VAL A 1 84 ? 4.223 -2.240 -6.883 1.00 97.50 84 VAL A O 1
ATOM 660 N N . MET A 1 85 ? 2.451 -3.161 -5.873 1.00 97.25 85 MET A N 1
ATOM 661 C CA . MET A 1 85 ? 2.913 -3.050 -4.495 1.00 97.25 85 MET A CA 1
ATOM 662 C C . MET A 1 85 ? 3.146 -4.442 -3.922 1.00 97.25 85 MET A C 1
ATOM 664 O O . MET A 1 85 ? 2.259 -5.296 -3.971 1.00 97.25 85 MET A O 1
ATOM 668 N N . PHE A 1 86 ? 4.307 -4.642 -3.314 1.00 97.12 86 PHE A N 1
ATOM 669 C CA . PHE A 1 86 ? 4.624 -5.808 -2.501 1.00 97.12 86 PHE A CA 1
ATOM 670 C C . PHE A 1 86 ? 4.503 -5.432 -1.031 1.00 97.12 86 PHE A C 1
ATOM 672 O O . PHE A 1 86 ? 5.175 -4.516 -0.563 1.00 97.12 86 PHE A O 1
ATOM 679 N N . HIS A 1 87 ? 3.649 -6.152 -0.309 1.00 96.06 87 HIS A N 1
ATOM 680 C CA . HIS A 1 87 ? 3.403 -5.935 1.111 1.00 96.06 87 HIS A CA 1
ATOM 681 C C . HIS A 1 87 ? 4.228 -6.934 1.913 1.00 96.06 87 HIS A C 1
ATOM 683 O O . HIS A 1 87 ? 3.955 -8.135 1.890 1.00 96.06 87 HIS A O 1
ATOM 689 N N . LEU A 1 88 ? 5.237 -6.443 2.623 1.00 94.88 88 LEU A N 1
ATOM 690 C CA . LEU A 1 88 ? 6.160 -7.276 3.390 1.00 94.88 88 LEU A CA 1
ATOM 691 C C . LEU A 1 88 ? 6.039 -6.961 4.881 1.00 94.88 88 LEU A C 1
ATOM 693 O O . LEU A 1 88 ? 5.686 -5.833 5.231 1.00 94.88 88 LEU A O 1
ATOM 697 N N . PRO A 1 89 ? 6.358 -7.902 5.788 1.00 93.69 89 PRO A N 1
ATOM 698 C CA . PRO A 1 89 ? 6.467 -7.581 7.205 1.00 93.69 89 PRO A CA 1
ATOM 699 C C . PRO A 1 89 ? 7.457 -6.433 7.428 1.00 93.69 89 PRO A C 1
ATOM 701 O O . PRO A 1 89 ? 8.498 -6.365 6.775 1.00 93.69 89 PRO A O 1
ATOM 704 N N . LYS A 1 90 ? 7.156 -5.535 8.371 1.00 90.50 90 LYS A N 1
ATOM 705 C CA . LYS A 1 90 ? 7.924 -4.294 8.593 1.00 90.50 90 LYS A CA 1
ATOM 706 C C . LYS A 1 90 ? 9.438 -4.500 8.762 1.00 90.50 90 LYS A C 1
ATOM 708 O O . LYS A 1 90 ? 10.213 -3.645 8.346 1.00 90.50 90 LYS A O 1
ATOM 713 N N . SER A 1 91 ? 9.863 -5.631 9.327 1.00 89.31 91 SER A N 1
ATOM 714 C CA . SER A 1 91 ? 11.280 -5.987 9.490 1.00 89.31 91 SER A CA 1
ATOM 715 C C . SER A 1 91 ? 12.055 -6.082 8.171 1.00 89.31 91 SER A C 1
ATOM 717 O O . SER A 1 91 ? 13.256 -5.833 8.157 1.00 89.31 91 SER A O 1
ATOM 719 N N . TYR A 1 92 ? 11.384 -6.385 7.058 1.00 90.12 92 TYR A N 1
ATOM 720 C CA . TYR A 1 92 ? 12.002 -6.491 5.734 1.00 90.12 92 TYR A CA 1
ATOM 721 C C . TYR A 1 92 ? 12.254 -5.126 5.079 1.00 90.12 92 TYR A C 1
ATOM 723 O O . TYR A 1 92 ? 12.935 -5.062 4.060 1.00 90.12 92 TYR A O 1
ATOM 731 N N . GLY A 1 93 ? 11.727 -4.037 5.648 1.00 87.94 93 GLY A N 1
ATOM 732 C CA . GLY A 1 93 ? 11.926 -2.671 5.155 1.00 87.94 93 GLY A CA 1
ATOM 733 C C . GLY A 1 93 ? 13.129 -1.955 5.769 1.00 87.94 93 GLY A C 1
ATOM 734 O O . GLY A 1 93 ? 13.253 -0.742 5.613 1.00 87.94 93 GLY A O 1
ATOM 735 N N . ALA A 1 94 ? 13.985 -2.668 6.510 1.00 84.50 94 ALA A N 1
ATOM 736 C CA . ALA A 1 94 ? 15.161 -2.090 7.152 1.00 84.50 94 ALA A CA 1
ATOM 737 C C . ALA A 1 94 ? 16.051 -1.342 6.141 1.00 84.50 94 ALA A C 1
ATOM 739 O O . ALA A 1 94 ? 16.194 -1.756 4.990 1.00 84.50 94 ALA A O 1
ATOM 740 N N . GLY A 1 95 ? 16.632 -0.221 6.580 1.00 85.19 95 GLY A N 1
ATOM 741 C CA . GLY A 1 95 ? 17.454 0.631 5.717 1.00 85.19 95 GLY A CA 1
ATOM 742 C C . GLY A 1 95 ? 16.684 1.225 4.535 1.00 85.19 95 GLY A C 1
ATOM 743 O O . GLY A 1 95 ? 17.255 1.342 3.458 1.00 85.19 95 GLY A O 1
ATOM 744 N N . ASN A 1 96 ? 15.393 1.537 4.711 1.00 88.56 96 ASN A N 1
ATOM 745 C CA . ASN A 1 96 ? 14.508 2.062 3.661 1.00 88.56 96 ASN A CA 1
ATOM 746 C C . ASN A 1 96 ? 14.497 1.186 2.397 1.00 88.56 96 ASN A C 1
ATOM 748 O O . ASN A 1 96 ? 14.518 1.678 1.277 1.00 88.56 96 ASN A O 1
ATOM 752 N N . GLY A 1 97 ? 14.525 -0.136 2.577 1.00 90.44 97 GLY A N 1
ATOM 753 C CA . GLY A 1 97 ? 14.493 -1.077 1.461 1.00 90.44 97 GLY A CA 1
ATOM 754 C C . GLY A 1 97 ? 15.792 -1.181 0.659 1.00 90.44 97 GLY A C 1
ATOM 755 O O . GLY A 1 97 ? 15.781 -1.804 -0.400 1.00 90.44 97 GLY A O 1
ATOM 756 N N . ALA A 1 98 ? 16.920 -0.661 1.153 1.00 90.69 98 ALA A N 1
ATOM 757 C CA . ALA A 1 98 ? 18.209 -0.742 0.459 1.00 90.69 98 ALA A CA 1
ATOM 758 C C . ALA A 1 98 ? 18.622 -2.183 0.097 1.00 90.69 98 ALA A C 1
ATOM 760 O O . ALA A 1 98 ? 19.178 -2.414 -0.973 1.00 90.69 98 ALA A O 1
ATOM 761 N N . ILE A 1 99 ? 18.295 -3.173 0.939 1.00 91.44 99 ILE A N 1
ATOM 762 C CA . ILE A 1 99 ? 18.564 -4.598 0.653 1.00 91.44 99 ILE A CA 1
ATOM 763 C C . ILE A 1 99 ? 17.782 -5.132 -0.557 1.00 91.44 99 ILE A C 1
ATOM 765 O O . ILE A 1 99 ? 18.159 -6.141 -1.143 1.00 91.44 99 ILE A O 1
ATOM 769 N N . TRP A 1 100 ? 16.697 -4.451 -0.923 1.00 93.81 100 TRP A N 1
ATOM 770 C CA . TRP A 1 100 ? 15.892 -4.724 -2.108 1.00 93.81 100 TRP A CA 1
ATOM 771 C C . TRP A 1 100 ? 16.337 -3.883 -3.304 1.00 93.81 100 TRP A C 1
ATOM 773 O O . TRP A 1 100 ? 15.709 -3.946 -4.352 1.00 93.81 100 TRP A O 1
ATOM 783 N N . GLY A 1 101 ? 17.387 -3.073 -3.157 1.00 94.50 101 GLY A N 1
ATOM 784 C CA . GLY A 1 101 ? 17.815 -2.117 -4.171 1.00 94.50 101 GLY A CA 1
ATOM 785 C C . GLY A 1 101 ? 16.806 -0.994 -4.405 1.00 94.50 101 GLY A C 1
ATOM 786 O O . GLY A 1 101 ? 16.779 -0.441 -5.502 1.00 94.50 101 GLY A O 1
ATOM 787 N N . ALA A 1 102 ? 15.952 -0.681 -3.428 1.00 94.94 102 ALA A N 1
ATOM 788 C CA . ALA A 1 102 ? 14.984 0.398 -3.566 1.00 94.94 102 ALA A CA 1
ATOM 789 C C . ALA A 1 102 ? 15.677 1.765 -3.692 1.00 94.94 102 ALA A C 1
ATOM 791 O O . ALA A 1 102 ? 16.702 2.002 -3.053 1.00 94.94 102 ALA A O 1
ATOM 792 N N . ASP A 1 103 ? 15.117 2.642 -4.525 1.00 93.00 103 ASP A N 1
ATOM 793 C CA . ASP A 1 103 ? 15.554 4.029 -4.742 1.00 93.00 103 ASP A CA 1
ATOM 794 C C . ASP A 1 103 ? 17.013 4.184 -5.238 1.00 93.00 103 ASP A C 1
ATOM 796 O O . ASP A 1 103 ? 17.599 5.266 -5.174 1.00 93.00 103 ASP A O 1
ATOM 800 N N . LEU A 1 104 ? 17.617 3.110 -5.766 1.00 93.00 104 LEU A N 1
ATOM 801 C CA . LEU A 1 104 ? 18.943 3.137 -6.390 1.00 93.00 104 LEU A CA 1
ATOM 802 C C . LEU A 1 104 ? 18.863 3.470 -7.886 1.00 93.00 104 LEU A C 1
ATOM 804 O O . LEU A 1 104 ? 17.913 3.102 -8.576 1.00 93.00 104 LEU A O 1
ATOM 808 N N . ALA A 1 105 ? 19.913 4.100 -8.421 1.00 91.56 105 ALA A N 1
ATOM 809 C CA . ALA A 1 105 ? 20.006 4.413 -9.845 1.00 91.56 105 ALA A CA 1
ATOM 810 C C . ALA A 1 105 ? 19.869 3.147 -10.716 1.00 91.56 105 ALA A C 1
ATOM 812 O O . ALA A 1 105 ? 20.609 2.179 -10.547 1.00 91.56 105 ALA A O 1
ATOM 813 N N . GLY A 1 106 ? 18.917 3.164 -11.654 1.00 90.06 106 GLY A N 1
ATOM 814 C CA . GLY A 1 106 ? 18.625 2.039 -12.551 1.00 90.06 106 GLY A CA 1
ATOM 815 C C . GLY A 1 106 ? 17.774 0.919 -11.938 1.00 90.06 106 GLY A C 1
ATOM 816 O O . GLY A 1 106 ? 17.383 0.003 -12.661 1.00 90.06 106 GLY A O 1
ATOM 817 N N . SER A 1 107 ? 17.451 0.986 -10.644 1.00 94.25 107 SER A N 1
ATOM 818 C CA . SER A 1 107 ? 16.513 0.057 -10.016 1.00 94.25 107 SER A CA 1
ATOM 819 C C . SER A 1 107 ? 15.067 0.474 -10.297 1.00 94.25 107 SER A C 1
ATOM 821 O O . SER A 1 107 ? 14.740 1.654 -10.182 1.00 94.25 107 SER A O 1
ATOM 823 N N . PRO A 1 108 ? 14.167 -0.468 -10.627 1.00 93.38 108 PRO A N 1
ATOM 824 C CA . PRO A 1 108 ? 12.746 -0.172 -10.774 1.00 93.38 108 PRO A CA 1
ATOM 825 C C . PRO A 1 108 ? 11.998 -0.166 -9.431 1.00 93.38 108 PRO A C 1
ATOM 827 O O . PRO A 1 108 ? 10.782 0.003 -9.417 1.00 93.38 108 PRO A O 1
ATOM 830 N N . ILE A 1 109 ? 12.679 -0.435 -8.314 1.00 95.75 109 ILE A N 1
ATOM 831 C CA . ILE A 1 109 ? 12.048 -0.591 -7.003 1.00 95.75 109 ILE A CA 1
ATOM 832 C C . ILE A 1 109 ? 12.044 0.760 -6.295 1.00 95.75 109 ILE A C 1
ATOM 834 O O . ILE A 1 109 ? 13.093 1.367 -6.105 1.00 95.75 109 ILE A O 1
ATOM 838 N N . VAL A 1 110 ? 10.862 1.193 -5.868 1.00 94.19 110 VAL A N 1
ATOM 839 C CA . VAL A 1 110 ? 10.644 2.406 -5.077 1.00 94.19 110 VAL A CA 1
ATOM 840 C C . VAL A 1 110 ? 10.197 2.000 -3.679 1.00 94.19 110 VAL A C 1
ATOM 842 O O . VAL A 1 110 ? 9.288 1.176 -3.532 1.00 94.19 110 VAL A O 1
ATOM 845 N N . PHE A 1 111 ? 10.819 2.555 -2.643 1.00 93.44 111 PHE A N 1
ATOM 846 C CA . PHE A 1 111 ? 10.385 2.307 -1.270 1.00 93.44 111 PHE A CA 1
ATOM 847 C C . PHE A 1 111 ? 9.268 3.277 -0.881 1.00 93.44 111 PHE A C 1
ATOM 849 O O . PHE A 1 111 ? 9.376 4.484 -1.090 1.00 93.44 111 PHE A O 1
ATOM 856 N N . ASP A 1 112 ? 8.193 2.778 -0.267 1.00 87.50 112 ASP A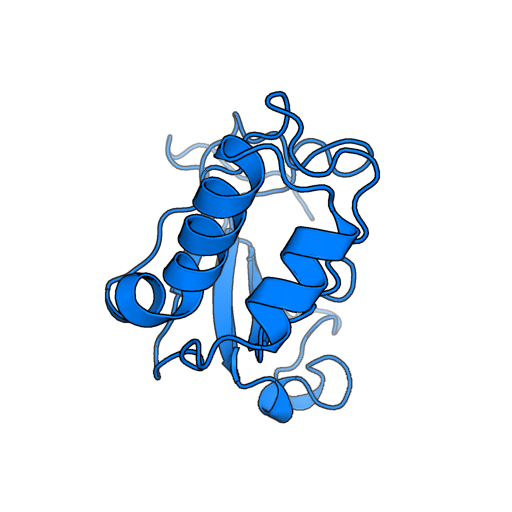 N 1
ATOM 857 C CA . ASP A 1 112 ? 7.146 3.652 0.264 1.00 87.50 112 ASP A CA 1
ATOM 858 C C . ASP A 1 112 ? 7.593 4.309 1.582 1.00 87.50 112 ASP A C 1
ATOM 860 O O . ASP A 1 112 ? 7.314 3.817 2.679 1.00 87.50 112 ASP A O 1
ATOM 864 N N . ASN A 1 113 ? 8.342 5.410 1.472 1.00 76.50 113 ASN A N 1
ATOM 865 C CA . ASN A 1 113 ? 8.777 6.224 2.612 1.00 76.50 113 ASN A CA 1
ATOM 866 C C . ASN A 1 113 ? 7.786 7.345 2.971 1.00 76.50 113 ASN A C 1
ATOM 868 O O . ASN A 1 113 ? 7.861 7.882 4.076 1.00 76.50 113 ASN A O 1
ATOM 872 N N . THR A 1 114 ? 6.874 7.702 2.062 1.00 67.19 114 THR A N 1
ATOM 873 C CA . THR A 1 114 ? 5.988 8.863 2.212 1.00 67.19 114 THR A CA 1
ATOM 874 C C . THR A 1 114 ? 4.691 8.533 2.927 1.00 67.19 114 THR A C 1
ATOM 876 O O . THR A 1 114 ? 4.104 9.407 3.562 1.00 67.19 114 THR A O 1
ATOM 879 N N . HIS A 1 115 ? 4.211 7.293 2.828 1.00 69.06 115 HIS A N 1
ATOM 880 C CA . HIS A 1 115 ? 2.989 6.888 3.507 1.00 69.06 115 HIS A CA 1
ATOM 881 C C . HIS A 1 115 ? 3.370 6.221 4.821 1.00 69.06 115 HIS A C 1
ATOM 883 O O . HIS A 1 115 ? 3.801 5.071 4.852 1.00 69.06 115 HIS A O 1
ATOM 889 N N . HIS A 1 116 ? 3.192 6.917 5.945 1.00 63.28 116 HIS A N 1
ATOM 890 C CA . HIS A 1 116 ? 3.465 6.318 7.243 1.00 63.28 116 HIS A CA 1
ATOM 891 C C . HIS A 1 116 ? 2.419 5.216 7.494 1.00 63.28 116 HIS A C 1
ATOM 893 O O . HIS A 1 116 ? 1.270 5.486 7.855 1.00 63.28 116 HIS A O 1
ATOM 899 N N . LEU A 1 117 ? 2.818 3.957 7.272 1.00 70.38 117 LEU A N 1
ATOM 900 C CA . LEU A 1 117 ? 2.024 2.736 7.469 1.00 70.38 117 LEU A CA 1
ATOM 901 C C . LEU A 1 117 ? 1.874 2.442 8.966 1.00 70.38 117 LEU A C 1
ATOM 903 O O . LEU A 1 117 ? 2.396 1.469 9.501 1.00 70.38 117 LEU A O 1
ATOM 907 N N . VAL A 1 118 ? 1.247 3.369 9.684 1.00 75.94 118 VAL A N 1
ATOM 908 C CA . VAL A 1 118 ? 0.999 3.270 11.117 1.00 75.94 118 VAL A CA 1
ATOM 909 C C . VAL A 1 1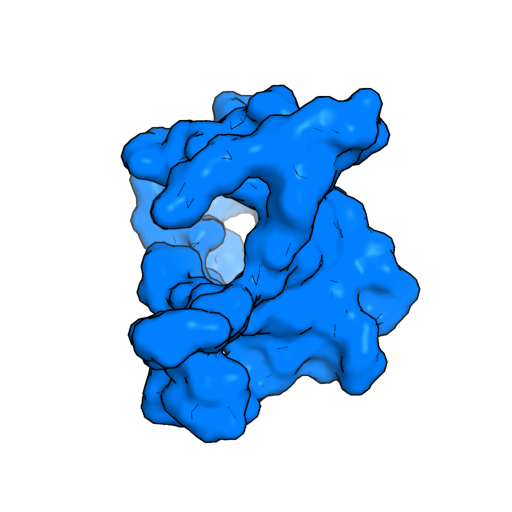18 ? -0.504 3.113 11.319 1.00 75.94 118 VAL A C 1
ATOM 911 O O . VAL A 1 118 ? -1.248 4.014 10.941 1.00 75.94 118 VAL A O 1
ATOM 914 N N . PRO A 1 119 ? -0.978 2.046 11.986 1.00 85.44 119 PRO A N 1
ATOM 915 C CA . PRO A 1 119 ? -0.231 1.033 12.740 1.00 85.44 119 PRO A CA 1
ATOM 916 C C . PRO A 1 119 ? 0.009 -0.283 11.974 1.00 85.44 119 PRO A C 1
ATOM 918 O O . PRO A 1 119 ? 0.218 -1.316 12.606 1.00 85.44 119 PRO A O 1
ATOM 921 N N . GLU A 1 120 ? -0.071 -0.290 10.644 1.00 90.25 120 GLU A N 1
ATOM 922 C CA . GLU A 1 120 ? 0.152 -1.499 9.852 1.00 90.25 120 GLU A CA 1
ATOM 923 C C . GLU A 1 120 ? 1.567 -2.082 10.083 1.00 90.25 120 GLU A C 1
ATOM 925 O O . GLU A 1 120 ? 2.570 -1.377 9.967 1.00 90.25 120 GLU A O 1
ATOM 930 N N . PRO A 1 121 ? 1.710 -3.387 10.364 1.00 90.44 121 PRO A N 1
ATOM 931 C CA . PRO A 1 121 ? 2.996 -4.027 10.624 1.00 90.44 121 PRO A CA 1
ATOM 932 C C . PRO A 1 121 ? 3.705 -4.394 9.312 1.00 90.44 121 PRO A C 1
ATOM 934 O O . PRO A 1 121 ? 4.243 -5.494 9.167 1.00 90.44 121 PRO A O 1
ATOM 937 N N . GLN A 1 122 ? 3.694 -3.482 8.339 1.00 92.50 122 GLN A N 1
ATOM 938 C CA . GLN A 1 122 ? 4.186 -3.739 6.993 1.00 92.50 122 GLN A CA 1
ATOM 939 C C . GLN A 1 122 ? 5.129 -2.648 6.484 1.00 92.50 122 GLN A C 1
ATOM 941 O O . GLN A 1 122 ? 5.168 -1.533 7.001 1.00 92.50 122 GLN A O 1
ATOM 946 N N . THR A 1 123 ? 5.864 -2.997 5.439 1.00 92.75 123 THR A N 1
ATOM 947 C CA . THR A 1 123 ? 6.523 -2.083 4.508 1.00 92.75 123 THR A CA 1
ATOM 948 C C . THR A 1 123 ? 5.985 -2.359 3.104 1.00 92.75 123 THR A C 1
ATOM 950 O O . THR A 1 123 ? 5.497 -3.466 2.841 1.00 92.75 123 THR A O 1
ATOM 953 N N . ILE A 1 124 ? 6.045 -1.365 2.221 1.00 94.94 124 ILE A N 1
ATOM 954 C CA . ILE A 1 124 ? 5.601 -1.495 0.836 1.00 94.94 124 ILE A CA 1
ATOM 955 C C . ILE A 1 124 ? 6.772 -1.184 -0.091 1.00 94.94 124 ILE A C 1
ATOM 957 O O . ILE A 1 124 ? 7.388 -0.124 -0.003 1.00 94.94 124 ILE A O 1
ATOM 961 N N . LEU A 1 125 ? 7.052 -2.124 -0.990 1.00 95.62 125 LEU A N 1
ATOM 962 C CA . LEU A 1 125 ? 7.908 -1.899 -2.150 1.00 95.62 125 LEU A CA 1
ATOM 963 C C . LEU A 1 125 ? 7.011 -1.706 -3.363 1.00 95.62 125 LEU A C 1
ATOM 965 O O . LEU A 1 125 ? 6.129 -2.527 -3.619 1.00 95.62 125 LEU A O 1
ATOM 969 N N . MET A 1 126 ? 7.233 -0.636 -4.107 1.00 95.75 126 MET A N 1
ATOM 970 C CA . MET A 1 126 ? 6.487 -0.313 -5.312 1.00 95.75 126 MET A CA 1
ATOM 971 C C . MET A 1 126 ? 7.356 -0.590 -6.530 1.00 95.75 126 MET A C 1
ATOM 973 O O . MET A 1 126 ? 8.526 -0.227 -6.566 1.00 95.75 126 MET A O 1
ATOM 977 N N . VAL A 1 127 ? 6.774 -1.226 -7.537 1.00 96.50 127 VAL A N 1
ATOM 978 C CA . VAL A 1 127 ? 7.412 -1.451 -8.832 1.00 96.50 127 VAL A CA 1
ATOM 979 C C . VAL A 1 127 ? 6.508 -0.851 -9.901 1.00 96.50 127 VAL A C 1
ATOM 981 O O . VAL A 1 127 ? 5.436 -1.407 -10.178 1.00 96.50 127 VAL A O 1
ATOM 984 N N . PRO A 1 128 ? 6.889 0.295 -10.483 1.00 95.69 128 PRO A N 1
ATOM 985 C CA . PRO A 1 128 ? 6.189 0.866 -11.616 1.00 95.69 128 PRO A CA 1
ATOM 986 C C . PRO A 1 128 ? 6.159 -0.079 -12.811 1.00 95.69 128 PRO A C 1
ATOM 988 O O . PRO A 1 128 ? 7.105 -0.821 -13.075 1.00 95.69 128 PRO A O 1
ATOM 991 N N . VAL A 1 129 ? 5.061 -0.040 -13.558 1.00 95.94 129 VAL A N 1
ATOM 992 C CA . VAL A 1 129 ? 4.878 -0.837 -14.773 1.00 95.94 129 VAL A CA 1
ATOM 993 C C . VAL A 1 129 ? 4.681 0.067 -15.983 1.00 95.94 129 VAL A C 1
ATOM 995 O O . VAL A 1 129 ? 4.285 1.222 -15.870 1.00 95.94 129 VAL A O 1
ATOM 998 N N . SER A 1 130 ? 4.955 -0.459 -17.176 1.00 95.50 130 SER A N 1
ATOM 999 C CA . SER A 1 130 ? 5.015 0.343 -18.404 1.00 95.50 130 SER A CA 1
ATOM 1000 C C . SER A 1 130 ? 3.655 0.711 -18.999 1.00 95.50 130 SER A C 1
ATOM 1002 O O . SER A 1 130 ? 3.602 1.499 -19.945 1.00 95.50 130 SER A O 1
ATOM 1004 N N . LYS A 1 131 ? 2.556 0.142 -18.490 1.00 96.19 131 LYS A N 1
ATOM 1005 C CA . LYS A 1 131 ? 1.213 0.322 -19.050 1.00 96.19 131 LYS A CA 1
ATOM 1006 C C . LYS A 1 131 ? 0.147 0.483 -17.980 1.00 96.19 131 LYS A C 1
ATOM 1008 O O . LYS A 1 131 ? 0.185 -0.156 -16.930 1.00 96.19 131 LYS A O 1
ATOM 1013 N N . TRP A 1 132 ? -0.847 1.300 -18.300 1.00 96.38 132 TRP A N 1
ATOM 1014 C CA . TRP A 1 132 ? -2.098 1.389 -17.560 1.00 96.38 132 TRP A CA 1
ATOM 1015 C C . TRP A 1 132 ? -3.007 0.188 -17.849 1.00 96.38 132 TRP A C 1
ATOM 1017 O O . TRP A 1 132 ? -2.787 -0.577 -18.786 1.00 96.38 132 TRP A O 1
ATOM 1027 N N . SER A 1 133 ? -4.082 0.059 -17.074 1.00 95.44 133 SER A N 1
ATOM 1028 C CA . SER A 1 133 ? -5.116 -0.974 -17.253 1.00 95.44 133 SER A CA 1
ATOM 1029 C C . SER A 1 133 ? -5.806 -0.952 -18.623 1.00 95.44 133 SER A C 1
ATOM 1031 O O . SER A 1 133 ? -6.304 -1.984 -19.057 1.00 95.44 133 SER A O 1
ATOM 1033 N N . ASP A 1 134 ? -5.807 0.186 -19.323 1.00 95.50 134 ASP A N 1
ATOM 1034 C CA . ASP A 1 134 ? -6.319 0.316 -20.696 1.00 95.50 134 ASP A CA 1
ATOM 1035 C C . ASP A 1 134 ? -5.261 0.009 -21.780 1.00 95.50 134 ASP A C 1
ATOM 1037 O O . ASP A 1 134 ? -5.515 0.193 -22.967 1.00 95.50 134 ASP A O 1
ATOM 1041 N N . GLY A 1 135 ? -4.062 -0.435 -21.386 1.00 95.81 135 GLY A N 1
ATOM 1042 C CA . GLY A 1 135 ? -2.962 -0.805 -22.282 1.00 95.81 135 GLY A CA 1
ATOM 1043 C C . GLY A 1 135 ? -2.118 0.362 -22.801 1.00 95.81 135 GLY A C 1
ATOM 1044 O O . GLY A 1 135 ? -1.082 0.129 -23.428 1.00 95.81 135 GLY A O 1
ATOM 1045 N N . SER A 1 136 ? -2.514 1.604 -22.530 1.00 96.31 136 SER A N 1
ATOM 1046 C CA . SER A 1 136 ? -1.743 2.787 -22.918 1.00 96.31 136 SER A CA 1
ATOM 1047 C C . SER A 1 136 ? -0.452 2.936 -22.092 1.00 96.31 136 SER A C 1
ATOM 1049 O O . SER A 1 136 ? -0.381 2.424 -20.968 1.00 96.31 136 SER A O 1
ATOM 1051 N N . PRO A 1 137 ? 0.571 3.635 -22.618 1.00 95.88 137 PRO A N 1
ATOM 1052 C CA . PRO A 1 137 ? 1.855 3.777 -21.939 1.00 95.88 137 PRO A CA 1
ATOM 1053 C C . PRO A 1 137 ? 1.754 4.575 -20.631 1.00 95.88 137 PRO A C 1
ATOM 1055 O O . PRO A 1 137 ? 0.982 5.533 -20.518 1.00 95.88 137 PRO A O 1
ATOM 1058 N N . ALA A 1 138 ? 2.558 4.174 -19.648 1.00 93.00 138 ALA A N 1
ATOM 1059 C CA . ALA A 1 138 ? 2.786 4.928 -18.421 1.00 93.00 138 ALA A CA 1
ATOM 1060 C C . ALA A 1 138 ? 3.547 6.242 -18.701 1.00 93.00 138 ALA A C 1
ATOM 1062 O O . ALA A 1 138 ? 4.263 6.329 -19.702 1.00 93.00 138 ALA A O 1
ATOM 1063 N N . PRO A 1 139 ? 3.425 7.259 -17.825 1.00 88.19 139 PRO A N 1
ATOM 1064 C CA . PRO A 1 139 ? 4.316 8.415 -17.847 1.00 88.19 139 PRO A CA 1
ATOM 1065 C C . PRO A 1 139 ? 5.776 7.979 -17.682 1.00 88.19 139 PRO A C 1
ATOM 1067 O O . PRO A 1 139 ? 6.058 6.974 -17.027 1.00 88.19 139 PRO A O 1
ATOM 1070 N N . THR A 1 140 ? 6.702 8.741 -18.255 1.00 81.75 140 THR A N 1
ATOM 1071 C CA . THR A 1 140 ? 8.137 8.574 -17.997 1.00 81.75 140 THR A CA 1
ATOM 1072 C C . THR A 1 140 ? 8.456 8.962 -16.552 1.00 81.75 140 THR A C 1
ATOM 1074 O O . THR A 1 140 ? 7.955 9.990 -16.091 1.00 81.75 140 THR A O 1
ATOM 1077 N N . MET A 1 141 ? 9.253 8.135 -15.862 1.00 68.31 141 MET A N 1
ATOM 1078 C CA . MET A 1 141 ? 9.819 8.457 -14.542 1.00 68.31 141 MET A CA 1
ATOM 1079 C C . MET A 1 141 ? 10.954 9.462 -14.644 1.00 68.31 141 MET A C 1
ATOM 1081 O O . MET A 1 141 ? 11.690 9.393 -15.655 1.00 68.31 141 MET A O 1
#